Protein AF-A0A966N2D6-F1 (afdb_monomer_lite)

Sequence (126 aa):
MMIFRRRRHELSNTLAQMRDDLNTLRTALQQRDADLQTMKTSLAGVTARLSTFDERLTQMASTLTNQFHELDAEIQKLAATSDAATAERVEQLRTSQTRLASEQARYAIAFRQDLAELAELLRRSR

Secondary structure (DSSP, 8-state):
-HHHHHHHHHHHHHHHHHHHHHHHHHHHHHHHHHHHHHHHHHHHHHHHHHHHHHHHHHHHHHHHHHHHHHHHHHHHHHHHT--HHHHHHHHHHHHHHHHHHHHHHHHHHHHHHHHHHHHHHHHHT-

Radius of gyration: 33.99 Å; chains: 1; bounding box: 66×19×104 Å

Foldseek 3Di:
DVVVVVVVVVVVVVVVVVVVVVVVVVVVVVVVVVVVVVVLVVLVVVLVVLVVVLVVLVVVLVVLVVVLVVVLVVLVVQCVVDDPVSVVVSVVVNVVSVVVNVVSVVVSVVSVVVSVVVSVVSVVVD

pLDDT: mean 87.21, std 7.56, range [58.25, 98.31]

Structure (mmCIF, N/CA/C/O backbone):
data_AF-A0A966N2D6-F1
#
_entry.id   AF-A0A966N2D6-F1
#
loop_
_atom_site.group_PDB
_atom_site.id
_atom_site.type_symbol
_atom_site.label_atom_id
_atom_site.label_alt_id
_atom_site.label_comp_id
_atom_site.label_asym_id
_atom_site.label_entity_id
_atom_site.label_seq_id
_atom_site.pdbx_PDB_ins_code
_atom_site.Cartn_x
_atom_site.Cartn_y
_atom_site.Cartn_z
_atom_site.occupancy
_atom_site.B_iso_or_equiv
_atom_site.auth_seq_id
_atom_site.auth_comp_id
_atom_site.auth_asym_id
_atom_site.auth_atom_id
_atom_site.pdbx_PDB_model_num
ATOM 1 N N . MET A 1 1 ? 38.890 8.209 -62.091 1.00 62.38 1 MET A N 1
ATOM 2 C CA . MET A 1 1 ? 39.653 7.734 -60.905 1.00 62.38 1 MET A CA 1
ATOM 3 C C . MET A 1 1 ? 39.315 8.490 -59.610 1.00 62.38 1 MET A C 1
ATOM 5 O O . MET A 1 1 ? 39.102 7.836 -58.597 1.00 62.38 1 MET A O 1
ATOM 9 N N . MET A 1 2 ? 39.232 9.829 -59.605 1.00 72.44 2 MET A N 1
ATOM 10 C CA . MET A 1 2 ? 39.063 10.628 -58.370 1.00 72.44 2 MET A CA 1
ATOM 11 C C . MET A 1 2 ? 37.670 10.494 -57.704 1.00 72.44 2 MET A C 1
ATOM 13 O O . MET A 1 2 ? 37.583 10.335 -56.489 1.00 72.44 2 MET A O 1
ATOM 17 N N . ILE A 1 3 ? 36.589 10.431 -58.494 1.00 78.88 3 ILE A N 1
ATOM 18 C CA . ILE A 1 3 ? 35.198 10.290 -58.003 1.00 78.88 3 ILE A CA 1
ATOM 19 C C . ILE A 1 3 ? 34.970 8.957 -57.263 1.00 78.88 3 ILE A C 1
ATOM 21 O O . ILE A 1 3 ? 34.370 8.929 -56.193 1.00 78.88 3 ILE A O 1
ATOM 25 N N . PHE A 1 4 ? 35.511 7.849 -57.783 1.00 82.50 4 PHE A N 1
ATOM 26 C CA . PHE A 1 4 ? 35.404 6.531 -57.141 1.00 82.50 4 PHE A CA 1
ATOM 27 C C . PHE A 1 4 ? 36.146 6.457 -55.800 1.00 82.50 4 PHE A C 1
ATOM 29 O O . PHE A 1 4 ? 35.675 5.796 -54.877 1.00 82.50 4 PHE A O 1
ATOM 36 N N . ARG A 1 5 ? 37.291 7.143 -55.666 1.00 84.81 5 ARG A N 1
ATOM 37 C CA . ARG A 1 5 ? 38.018 7.226 -54.388 1.00 84.81 5 ARG A CA 1
ATOM 38 C C . ARG A 1 5 ? 37.237 8.031 -53.350 1.00 84.81 5 ARG A C 1
ATOM 40 O O . ARG A 1 5 ? 37.134 7.585 -52.213 1.00 84.81 5 ARG A O 1
ATOM 47 N N . ARG A 1 6 ? 36.642 9.157 -53.755 1.00 88.75 6 ARG A N 1
ATOM 48 C CA . ARG A 1 6 ? 35.811 9.995 -52.879 1.00 88.75 6 ARG A CA 1
ATOM 49 C C . ARG A 1 6 ? 34.586 9.243 -52.355 1.00 88.75 6 ARG A C 1
ATOM 51 O O . ARG A 1 6 ? 34.394 9.181 -51.149 1.00 88.75 6 ARG A O 1
ATOM 58 N N . ARG A 1 7 ? 33.834 8.577 -53.237 1.00 89.06 7 ARG A N 1
ATOM 59 C CA . ARG A 1 7 ? 32.642 7.800 -52.852 1.00 89.06 7 ARG A CA 1
ATOM 60 C C . ARG A 1 7 ? 32.967 6.638 -51.907 1.00 89.06 7 ARG A C 1
ATOM 62 O O . ARG A 1 7 ? 32.209 6.348 -50.991 1.00 89.06 7 ARG A O 1
ATOM 69 N N . ARG A 1 8 ? 34.116 5.980 -52.110 1.00 91.56 8 ARG A N 1
ATOM 70 C CA . ARG A 1 8 ? 34.614 4.930 -51.207 1.00 91.56 8 ARG A CA 1
ATOM 71 C C . ARG A 1 8 ? 34.964 5.486 -49.826 1.00 91.56 8 ARG A C 1
ATOM 73 O O . ARG A 1 8 ? 34.687 4.833 -48.829 1.00 91.56 8 ARG A O 1
ATOM 80 N N . HIS A 1 9 ? 35.571 6.669 -49.776 1.00 91.81 9 HIS A N 1
ATOM 81 C CA . HIS A 1 9 ? 35.904 7.330 -48.519 1.00 91.81 9 HIS A CA 1
ATOM 82 C C . HIS A 1 9 ? 34.643 7.768 -47.759 1.00 91.81 9 HIS A C 1
ATOM 84 O O . HIS A 1 9 ? 34.530 7.486 -46.573 1.00 91.81 9 HIS A O 1
ATOM 90 N N . GLU A 1 10 ? 33.658 8.347 -48.451 1.00 93.25 10 GLU A N 1
ATOM 91 C CA . GLU A 1 10 ? 32.351 8.690 -47.872 1.00 93.25 10 GLU A CA 1
ATOM 92 C C . GLU A 1 10 ? 31.647 7.450 -47.294 1.00 93.25 10 GLU A C 1
ATOM 94 O O . GLU A 1 10 ? 31.245 7.468 -46.135 1.00 93.25 10 GLU A O 1
ATOM 99 N N . LEU A 1 11 ? 31.597 6.337 -48.040 1.00 94.31 11 LEU A N 1
ATOM 100 C CA . LEU A 1 11 ? 31.025 5.078 -47.548 1.00 94.31 11 LEU A CA 1
ATOM 101 C C . LEU A 1 11 ? 31.775 4.537 -46.318 1.00 94.31 11 LEU A C 1
ATOM 103 O O . LEU A 1 11 ? 31.149 4.078 -45.367 1.00 94.31 11 LEU A O 1
ATOM 107 N N . SER A 1 12 ? 33.110 4.605 -46.320 1.00 95.25 12 SER A N 1
ATOM 108 C CA . SER A 1 12 ? 33.933 4.199 -45.174 1.00 95.25 12 SER A CA 1
ATOM 109 C C . SER A 1 12 ? 33.633 5.040 -43.933 1.00 95.25 12 SER A C 1
ATOM 111 O O . SER A 1 12 ? 33.576 4.494 -42.834 1.00 95.25 12 SER A O 1
ATOM 113 N N . ASN A 1 13 ? 33.421 6.346 -44.104 1.00 96.06 13 ASN A N 1
ATOM 114 C CA . ASN A 1 13 ? 33.091 7.251 -43.007 1.00 96.06 13 ASN A CA 1
ATOM 115 C C . ASN A 1 13 ? 31.681 6.972 -42.469 1.00 96.06 13 ASN A C 1
ATOM 117 O O . ASN A 1 13 ? 31.499 6.911 -41.258 1.00 96.06 13 ASN A O 1
ATOM 121 N N . THR A 1 14 ? 30.699 6.717 -43.340 1.00 96.44 14 THR A N 1
ATOM 122 C CA . THR A 1 14 ? 29.348 6.316 -42.914 1.00 96.44 14 THR A CA 1
ATOM 123 C C . THR A 1 14 ? 29.360 4.988 -42.157 1.00 96.44 14 THR A C 1
ATOM 125 O O . THR A 1 14 ? 28.717 4.881 -41.120 1.00 96.44 14 THR A O 1
ATOM 128 N N . LEU A 1 15 ? 30.114 3.986 -42.621 1.00 96.44 15 LEU A N 1
ATOM 129 C CA . LEU A 1 15 ? 30.237 2.703 -41.919 1.00 96.44 15 LEU A CA 1
ATOM 130 C C . LEU A 1 15 ? 30.924 2.850 -40.556 1.00 96.44 15 LEU A C 1
ATOM 132 O O . LEU A 1 15 ? 30.517 2.193 -39.599 1.00 96.44 15 LEU A O 1
ATOM 136 N N . ALA A 1 16 ? 31.939 3.713 -40.457 1.00 96.31 16 ALA A N 1
ATOM 137 C CA . ALA A 1 16 ? 32.573 4.036 -39.183 1.00 96.31 16 ALA A CA 1
ATOM 138 C C . ALA A 1 16 ? 31.576 4.703 -38.223 1.00 96.31 16 ALA A C 1
ATOM 140 O O . ALA A 1 16 ? 31.435 4.242 -37.094 1.00 96.31 16 ALA A O 1
ATOM 141 N N . GLN A 1 17 ? 30.812 5.690 -38.703 1.00 97.25 17 GLN A N 1
ATOM 142 C CA . GLN A 1 17 ? 29.784 6.359 -37.907 1.00 97.25 17 GLN A CA 1
ATOM 143 C C . GLN A 1 17 ? 28.703 5.382 -37.432 1.00 97.25 17 GLN A C 1
ATOM 145 O O . GLN A 1 17 ? 28.398 5.336 -36.248 1.00 97.25 17 GLN A O 1
ATOM 150 N N . MET A 1 18 ? 28.174 4.535 -38.322 1.00 97.31 18 MET A N 1
ATOM 151 C CA . MET A 1 18 ? 27.172 3.529 -37.949 1.00 97.31 18 MET A CA 1
ATOM 152 C C . MET A 1 18 ? 27.710 2.541 -36.910 1.00 97.31 18 MET A C 1
ATOM 154 O O . MET A 1 18 ? 26.976 2.129 -36.015 1.00 97.31 18 MET A O 1
ATOM 158 N N . ARG A 1 19 ? 28.985 2.147 -37.009 1.00 97.56 19 ARG A N 1
ATOM 159 C CA . ARG A 1 19 ? 29.625 1.288 -36.005 1.00 97.56 19 ARG A CA 1
ATOM 160 C C . ARG A 1 19 ? 29.688 1.982 -34.644 1.00 97.56 19 ARG A C 1
ATOM 162 O O . ARG A 1 19 ? 29.413 1.344 -33.630 1.00 97.56 19 ARG A O 1
ATOM 169 N N . ASP A 1 20 ? 30.035 3.261 -34.622 1.00 98.06 20 ASP A N 1
ATOM 170 C CA . ASP A 1 20 ? 30.142 4.039 -33.388 1.00 98.06 20 ASP A CA 1
ATOM 171 C C . ASP A 1 20 ? 28.757 4.303 -32.765 1.00 98.06 20 ASP A C 1
ATOM 173 O O . ASP A 1 20 ? 28.584 4.148 -31.551 1.00 98.06 20 ASP A O 1
ATOM 177 N N . ASP A 1 21 ? 27.736 4.561 -33.585 1.00 98.00 21 ASP A N 1
ATOM 178 C CA . ASP A 1 21 ? 26.341 4.679 -33.147 1.00 98.00 21 ASP A CA 1
ATOM 179 C C . ASP A 1 21 ? 25.827 3.350 -32.563 1.00 98.00 21 ASP A C 1
ATOM 181 O O . ASP A 1 21 ? 25.214 3.331 -31.494 1.00 98.00 21 ASP A O 1
ATOM 185 N N . LEU A 1 22 ? 26.124 2.212 -33.206 1.00 98.12 22 LEU A N 1
ATOM 186 C CA . LEU A 1 22 ? 25.769 0.882 -32.694 1.00 98.12 22 LEU A CA 1
ATOM 187 C C . LEU A 1 22 ? 26.457 0.571 -31.360 1.00 98.12 22 LEU A C 1
ATOM 189 O O . LEU A 1 22 ? 25.831 -0.004 -30.469 1.00 98.12 22 LEU A O 1
ATOM 193 N N . ASN A 1 23 ? 27.722 0.964 -31.196 1.00 98.00 23 ASN A N 1
ATOM 194 C CA . ASN A 1 23 ? 28.439 0.809 -29.929 1.00 98.00 23 ASN A CA 1
ATOM 195 C C . ASN A 1 23 ? 27.825 1.683 -28.826 1.00 98.00 23 ASN A C 1
ATOM 197 O O . ASN A 1 23 ? 27.655 1.224 -27.692 1.00 98.00 23 ASN A O 1
ATOM 201 N N . THR A 1 24 ? 27.433 2.911 -29.167 1.00 98.31 24 THR A N 1
ATOM 202 C CA . THR A 1 24 ? 26.717 3.818 -28.262 1.00 98.31 2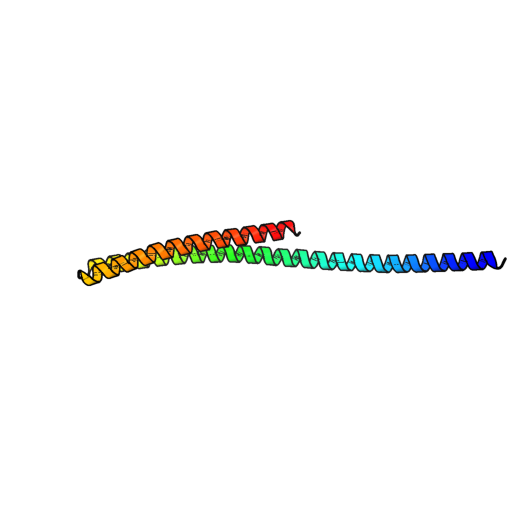4 THR A CA 1
ATOM 203 C C . THR A 1 24 ? 25.382 3.221 -27.823 1.00 98.31 24 THR A C 1
ATOM 205 O O . THR A 1 24 ? 25.115 3.117 -26.626 1.00 98.31 24 THR A O 1
ATOM 208 N N . LEU A 1 25 ? 24.566 2.752 -28.772 1.00 98.06 25 LEU A N 1
ATOM 209 C CA . LEU A 1 25 ? 23.272 2.130 -28.487 1.00 98.06 25 LEU A CA 1
ATOM 210 C C . LEU A 1 25 ? 23.418 0.864 -27.647 1.00 98.06 25 LEU A C 1
ATOM 212 O O . LEU A 1 25 ? 22.670 0.674 -26.691 1.00 98.06 25 LEU A O 1
ATOM 216 N N . ARG A 1 26 ? 24.405 0.018 -27.955 1.00 98.31 26 ARG A N 1
ATOM 217 C CA . ARG A 1 26 ? 24.703 -1.179 -27.162 1.00 98.31 26 ARG A CA 1
ATOM 218 C C . ARG A 1 26 ? 25.022 -0.823 -25.713 1.00 98.31 26 ARG A C 1
ATOM 220 O O . ARG A 1 26 ? 24.505 -1.467 -24.806 1.00 98.31 26 ARG A O 1
ATOM 227 N N . THR A 1 27 ? 25.835 0.207 -25.503 1.00 98.25 27 THR A N 1
ATOM 228 C CA . THR A 1 27 ? 26.209 0.674 -24.161 1.00 98.25 27 THR A CA 1
ATOM 229 C C . THR A 1 27 ? 24.996 1.242 -23.422 1.00 98.25 27 THR A C 1
ATOM 231 O O . THR A 1 27 ? 24.767 0.914 -22.260 1.00 98.25 27 THR A O 1
ATOM 234 N N . ALA A 1 28 ? 24.163 2.031 -24.106 1.00 98.00 28 ALA A N 1
ATOM 235 C CA . ALA A 1 28 ? 22.930 2.568 -23.538 1.00 98.00 28 ALA A CA 1
ATOM 236 C C . ALA A 1 28 ? 21.934 1.462 -23.148 1.00 98.00 28 ALA A C 1
ATOM 238 O O . ALA A 1 28 ? 21.330 1.541 -22.081 1.00 98.00 28 ALA A O 1
ATOM 239 N N . LEU A 1 29 ? 21.785 0.420 -23.973 1.00 97.94 29 LEU A N 1
ATOM 240 C CA . LEU A 1 29 ? 20.942 -0.738 -23.659 1.00 97.94 29 LEU A CA 1
ATOM 241 C C . LEU A 1 29 ? 21.461 -1.498 -22.437 1.00 97.94 29 LEU A C 1
ATOM 243 O O . LEU A 1 29 ? 20.686 -1.769 -21.528 1.00 97.94 29 LEU A O 1
ATOM 247 N N . GLN A 1 30 ? 22.769 -1.753 -22.361 1.00 97.81 30 GLN A N 1
ATOM 248 C CA . GLN A 1 30 ? 23.378 -2.396 -21.191 1.00 97.81 30 GLN A CA 1
ATOM 249 C C . GLN A 1 30 ? 23.151 -1.592 -19.905 1.00 97.81 30 GLN A C 1
ATOM 251 O O . GLN A 1 30 ? 22.851 -2.172 -18.862 1.00 97.81 30 GLN A O 1
ATOM 256 N N . GLN A 1 31 ? 23.244 -0.261 -19.980 1.00 97.69 31 GLN A N 1
ATOM 257 C CA . GLN A 1 31 ? 22.945 0.600 -18.838 1.00 97.69 31 GLN A CA 1
ATOM 258 C C . GLN A 1 31 ? 21.468 0.514 -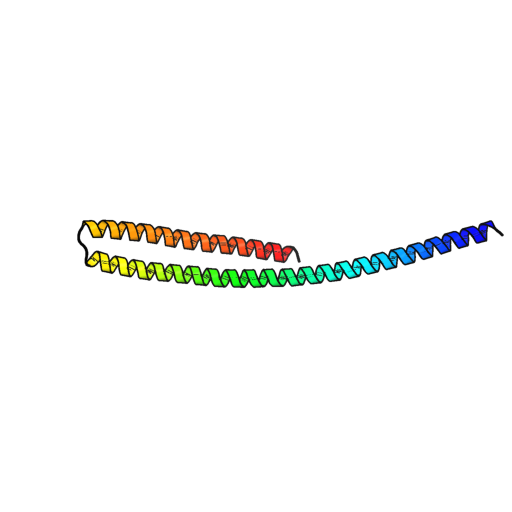18.439 1.00 97.69 31 GLN A C 1
ATOM 260 O O . GLN A 1 31 ? 21.155 0.376 -17.260 1.00 97.69 31 GLN A O 1
ATOM 265 N N . ARG A 1 32 ? 20.550 0.542 -19.412 1.00 97.25 32 ARG A N 1
ATOM 266 C CA . ARG A 1 32 ? 19.110 0.425 -19.142 1.00 97.25 32 ARG A CA 1
ATOM 267 C C . ARG A 1 32 ? 18.736 -0.924 -18.545 1.00 97.25 32 ARG A C 1
ATOM 269 O O . ARG A 1 32 ? 17.904 -0.957 -17.643 1.00 97.25 32 ARG A O 1
ATOM 276 N N . ASP A 1 33 ? 19.371 -2.003 -18.984 1.00 97.25 33 ASP A N 1
ATOM 277 C CA . ASP A 1 33 ? 19.184 -3.323 -18.385 1.00 97.25 33 ASP A CA 1
ATOM 278 C C . ASP A 1 33 ? 19.638 -3.333 -16.919 1.00 97.25 33 ASP A C 1
ATOM 280 O O . ASP A 1 33 ? 18.917 -3.833 -16.054 1.00 97.25 33 ASP A O 1
ATOM 284 N N . ALA A 1 34 ? 20.787 -2.725 -16.607 1.00 96.62 34 ALA A N 1
ATOM 285 C CA . ALA A 1 34 ? 21.270 -2.605 -15.230 1.00 96.62 34 ALA A CA 1
ATOM 286 C C . ALA A 1 34 ? 20.329 -1.761 -14.346 1.00 96.62 34 ALA A C 1
AT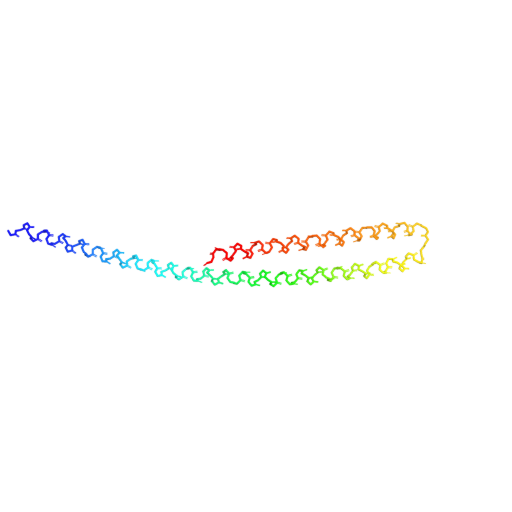OM 288 O O . ALA A 1 34 ? 20.011 -2.151 -13.214 1.00 96.62 34 ALA A O 1
ATOM 289 N N . ASP A 1 35 ? 19.828 -0.642 -14.873 1.00 95.94 35 ASP A N 1
ATOM 290 C CA . ASP A 1 35 ? 18.862 0.216 -14.183 1.00 95.94 35 ASP A CA 1
ATOM 291 C C . ASP A 1 35 ? 17.553 -0.546 -13.907 1.00 95.94 35 ASP A C 1
ATOM 293 O O . ASP A 1 35 ? 17.032 -0.513 -12.787 1.00 95.94 35 ASP A O 1
ATOM 297 N N . LEU A 1 36 ? 17.047 -1.303 -14.891 1.00 95.62 36 LEU A N 1
ATOM 298 C CA . LEU A 1 36 ? 15.849 -2.133 -14.743 1.00 95.62 36 LEU A CA 1
ATOM 299 C C . LEU A 1 36 ? 16.028 -3.216 -13.676 1.00 95.62 36 LEU A C 1
ATOM 301 O O . LEU A 1 36 ? 15.124 -3.426 -12.866 1.00 95.62 36 LEU A O 1
ATOM 305 N N . GLN A 1 37 ? 17.183 -3.883 -13.619 1.00 94.56 37 GLN A N 1
ATOM 306 C CA . GLN A 1 37 ? 17.454 -4.874 -12.569 1.00 94.56 37 GLN A CA 1
ATOM 307 C C . GLN A 1 37 ? 17.505 -4.240 -11.173 1.00 94.56 37 GLN A C 1
ATOM 309 O O . GLN A 1 37 ? 16.968 -4.792 -10.204 1.00 94.56 37 GLN A O 1
ATOM 314 N N . THR A 1 38 ? 18.075 -3.040 -11.071 1.00 95.50 38 THR A N 1
ATOM 315 C CA . THR A 1 38 ? 18.108 -2.269 -9.821 1.00 95.50 38 THR A CA 1
ATOM 316 C C . THR A 1 38 ? 16.697 -1.879 -9.372 1.00 95.50 38 THR A C 1
ATOM 318 O O . THR A 1 38 ? 16.340 -2.058 -8.200 1.00 95.50 38 THR A O 1
ATOM 321 N N . MET A 1 39 ? 15.852 -1.422 -10.302 1.00 91.50 39 MET A N 1
ATOM 322 C CA . MET A 1 39 ? 14.444 -1.122 -10.026 1.00 91.50 39 MET A CA 1
ATOM 323 C C . MET A 1 39 ? 13.671 -2.372 -9.593 1.00 91.50 39 MET A C 1
ATOM 325 O O . MET A 1 39 ? 12.975 -2.332 -8.579 1.00 91.50 39 MET A O 1
ATOM 329 N N . LYS A 1 40 ? 13.841 -3.508 -10.282 1.00 90.50 40 LYS A N 1
ATOM 330 C CA . LYS A 1 40 ? 13.184 -4.783 -9.930 1.00 90.50 40 LYS A CA 1
ATOM 331 C C . LYS A 1 40 ? 13.543 -5.271 -8.529 1.00 90.50 40 LYS A C 1
ATOM 333 O O . LYS A 1 40 ? 12.676 -5.809 -7.828 1.00 90.50 40 LYS A O 1
ATOM 338 N N . THR A 1 41 ? 14.792 -5.071 -8.121 1.00 91.62 41 THR A N 1
ATOM 339 C CA . THR A 1 41 ? 15.281 -5.415 -6.779 1.00 91.62 41 THR A CA 1
ATOM 340 C C . THR A 1 41 ? 14.698 -4.476 -5.726 1.00 91.62 41 THR A C 1
ATOM 342 O O . THR A 1 41 ? 14.161 -4.935 -4.718 1.00 91.62 41 THR A O 1
ATOM 345 N N . SER A 1 42 ? 14.709 -3.168 -5.990 1.00 90.69 42 SER A N 1
ATOM 346 C CA . SER A 1 42 ? 14.122 -2.160 -5.094 1.00 90.69 42 SER A CA 1
ATOM 347 C C . SER A 1 42 ? 12.625 -2.405 -4.874 1.00 90.69 42 SER A C 1
ATOM 349 O O . SER A 1 42 ? 12.143 -2.387 -3.743 1.00 90.69 42 SER A O 1
ATOM 351 N N . LEU A 1 43 ? 11.907 -2.742 -5.946 1.00 89.38 43 LEU A N 1
ATOM 352 C CA . LEU A 1 43 ? 10.491 -3.100 -5.929 1.00 89.38 43 LEU A CA 1
ATOM 353 C C . LEU A 1 43 ? 10.208 -4.363 -5.097 1.00 89.38 43 LEU A C 1
ATOM 355 O O . LEU A 1 43 ? 9.214 -4.422 -4.369 1.00 89.38 43 LEU A O 1
ATOM 359 N N . ALA A 1 44 ? 11.116 -5.348 -5.143 1.00 87.38 44 ALA A N 1
ATOM 360 C CA . ALA A 1 44 ? 11.078 -6.521 -4.261 1.00 87.38 44 ALA A CA 1
ATOM 361 C C . ALA A 1 44 ? 11.125 -6.102 -2.793 1.00 87.38 44 ALA A C 1
ATOM 363 O O . ALA A 1 44 ? 10.315 -6.554 -1.987 1.00 87.38 44 ALA A O 1
ATOM 364 N N . GLY A 1 45 ? 12.077 -5.223 -2.469 1.00 89.44 45 GLY A N 1
ATOM 365 C CA . GLY A 1 45 ? 12.298 -4.738 -1.114 1.00 89.44 45 GLY A CA 1
ATOM 366 C C . GLY A 1 45 ? 11.101 -3.964 -0.569 1.00 89.44 45 GLY A C 1
ATOM 367 O O . GLY A 1 45 ? 10.718 -4.170 0.581 1.00 89.44 45 GLY A O 1
ATOM 368 N N . VAL A 1 46 ? 10.470 -3.118 -1.391 1.00 89.25 46 VAL A N 1
ATOM 369 C CA . VAL A 1 46 ? 9.236 -2.413 -1.008 1.00 89.25 46 VAL A CA 1
ATOM 370 C C . VAL A 1 46 ? 8.108 -3.408 -0.741 1.00 89.25 46 VAL A C 1
ATOM 372 O O . VAL A 1 46 ? 7.486 -3.334 0.314 1.00 89.25 46 VAL A O 1
ATOM 375 N N . THR A 1 47 ? 7.897 -4.378 -1.633 1.00 88.12 47 THR A N 1
ATOM 376 C CA . THR A 1 47 ? 6.850 -5.403 -1.468 1.00 88.12 47 THR A CA 1
ATOM 377 C C . THR A 1 47 ? 7.025 -6.182 -0.159 1.00 88.12 47 THR A C 1
ATOM 379 O O . THR A 1 47 ? 6.072 -6.337 0.601 1.00 88.12 47 THR A O 1
ATOM 382 N N . ALA A 1 48 ? 8.254 -6.605 0.154 1.00 87.81 48 ALA A N 1
ATOM 383 C CA . ALA A 1 48 ? 8.553 -7.303 1.403 1.00 87.81 48 ALA A CA 1
ATOM 384 C C . ALA A 1 48 ? 8.265 -6.431 2.640 1.00 87.81 48 ALA A C 1
ATOM 386 O O . ALA A 1 48 ? 7.647 -6.895 3.595 1.00 87.81 48 ALA A O 1
ATOM 387 N N . ARG A 1 49 ? 8.652 -5.147 2.610 1.00 88.44 49 ARG A N 1
ATOM 388 C CA . ARG A 1 49 ? 8.380 -4.205 3.709 1.00 88.44 49 ARG A CA 1
ATOM 389 C C . ARG A 1 49 ? 6.884 -3.968 3.922 1.00 88.44 49 ARG A C 1
ATOM 391 O O . ARG A 1 49 ? 6.466 -3.876 5.073 1.00 88.44 49 ARG A O 1
ATOM 398 N N . LEU A 1 50 ? 6.090 -3.879 2.852 1.00 88.38 50 LEU A N 1
ATOM 399 C CA . LEU A 1 50 ? 4.632 -3.733 2.955 1.00 88.38 50 LEU A CA 1
ATOM 400 C C . LEU A 1 50 ? 3.993 -4.963 3.614 1.00 88.38 50 LEU A C 1
ATOM 402 O O . LEU A 1 50 ? 3.155 -4.796 4.495 1.00 88.38 50 LEU A O 1
ATOM 406 N N . SER A 1 51 ? 4.451 -6.174 3.280 1.00 84.81 51 SER A N 1
ATOM 407 C CA . SER A 1 51 ? 3.997 -7.407 3.945 1.00 84.81 51 SER A CA 1
ATOM 408 C C . SER A 1 51 ? 4.284 -7.389 5.450 1.00 84.81 51 SER A C 1
ATOM 410 O O . SER A 1 51 ? 3.406 -7.673 6.256 1.00 84.81 51 SER A O 1
ATOM 412 N N . THR A 1 52 ? 5.491 -6.982 5.858 1.00 89.12 52 THR A N 1
ATOM 413 C CA . THR A 1 52 ? 5.828 -6.849 7.286 1.00 89.12 52 THR A CA 1
ATOM 414 C C . THR A 1 52 ? 4.981 -5.781 7.990 1.00 89.12 52 THR A C 1
ATOM 416 O O . THR A 1 52 ? 4.648 -5.925 9.166 1.00 89.12 52 THR A O 1
ATOM 419 N N . PHE A 1 53 ? 4.628 -4.687 7.305 1.00 86.75 53 PHE A N 1
ATOM 420 C CA . PHE A 1 53 ? 3.718 -3.684 7.866 1.00 86.75 53 PHE A CA 1
ATOM 421 C C . PHE A 1 53 ? 2.303 -4.232 8.069 1.00 86.75 53 PHE A C 1
ATOM 423 O O . PHE A 1 53 ? 1.711 -3.954 9.112 1.00 86.75 53 PHE A O 1
ATOM 430 N N . ASP A 1 54 ? 1.793 -5.031 7.132 1.00 86.75 54 ASP A N 1
ATOM 431 C CA . ASP A 1 54 ? 0.485 -5.683 7.252 1.00 86.75 54 ASP A CA 1
ATOM 432 C C . ASP A 1 54 ? 0.408 -6.608 8.479 1.00 86.75 54 ASP A C 1
ATOM 434 O O . ASP A 1 54 ? -0.524 -6.530 9.286 1.00 86.75 54 ASP A O 1
ATOM 438 N N . GLU A 1 55 ? 1.441 -7.428 8.687 1.00 86.62 55 GLU A N 1
ATOM 439 C CA . GLU A 1 55 ? 1.554 -8.308 9.856 1.00 86.62 55 GLU A CA 1
ATOM 440 C C . GLU A 1 55 ? 1.548 -7.510 11.167 1.00 86.62 55 GLU A C 1
ATOM 442 O O . GLU A 1 55 ? 0.788 -7.811 12.093 1.00 86.62 55 GLU A O 1
ATOM 447 N N . ARG A 1 56 ? 2.350 -6.441 11.240 1.00 88.50 56 ARG A N 1
ATOM 448 C CA . ARG A 1 56 ? 2.432 -5.58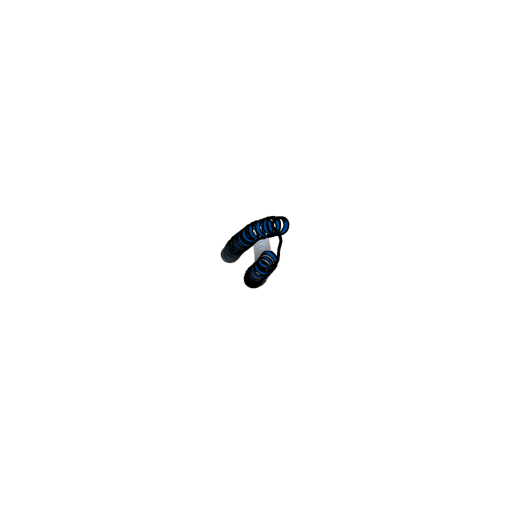7 12.434 1.00 88.50 56 ARG A CA 1
ATOM 449 C C . ARG A 1 56 ? 1.116 -4.879 12.728 1.00 88.50 56 ARG A C 1
ATOM 451 O O . ARG A 1 56 ? 0.722 -4.802 13.888 1.00 88.50 56 ARG A O 1
ATOM 458 N N . LEU A 1 57 ? 0.422 -4.379 11.710 1.00 87.12 57 LEU A N 1
ATOM 459 C CA . LEU A 1 57 ? -0.876 -3.730 11.897 1.00 87.12 57 LEU A CA 1
ATOM 460 C C . LEU A 1 57 ? -1.952 -4.712 12.328 1.00 87.12 57 LEU A C 1
ATOM 462 O O . LEU A 1 57 ? -2.766 -4.390 13.188 1.00 87.12 57 LEU A O 1
ATOM 466 N N . THR A 1 58 ? -1.916 -5.928 11.793 1.00 84.75 58 THR A N 1
ATOM 467 C CA . THR A 1 58 ? -2.771 -7.024 12.247 1.00 84.75 58 THR A CA 1
ATOM 468 C C . THR A 1 58 ? -2.565 -7.315 13.725 1.00 84.75 58 THR A C 1
ATOM 470 O O . THR A 1 58 ? -3.536 -7.398 14.480 1.00 84.75 58 THR A O 1
ATOM 473 N N . GLN A 1 59 ? -1.306 -7.412 14.150 1.00 86.75 59 GLN A N 1
ATOM 474 C CA . GLN A 1 59 ? -0.958 -7.620 15.547 1.00 86.75 59 GLN A CA 1
ATOM 475 C C . GLN A 1 59 ? -1.429 -6.452 16.423 1.00 86.75 59 GLN A C 1
ATOM 477 O O . GLN A 1 59 ? -2.085 -6.683 17.434 1.00 86.75 59 GLN A O 1
ATOM 482 N N . MET A 1 60 ? -1.176 -5.205 16.011 1.00 86.25 60 MET A N 1
ATOM 483 C CA . MET A 1 60 ? -1.627 -4.011 16.735 1.00 86.25 60 MET A CA 1
ATOM 484 C C . MET A 1 60 ? -3.153 -3.951 16.863 1.00 86.25 60 MET A C 1
ATOM 486 O O . MET A 1 60 ? -3.655 -3.681 17.950 1.00 86.25 60 MET A O 1
ATOM 490 N N . ALA A 1 61 ? -3.898 -4.250 15.796 1.00 84.81 61 ALA A N 1
ATOM 491 C CA . ALA A 1 61 ? -5.359 -4.291 15.828 1.00 84.81 61 ALA A CA 1
ATOM 492 C C . ALA A 1 61 ? -5.879 -5.360 16.805 1.00 84.81 61 ALA A C 1
ATOM 494 O O . ALA A 1 61 ? -6.822 -5.110 17.560 1.00 84.81 61 ALA A O 1
ATOM 495 N N . SER A 1 62 ? -5.232 -6.530 16.846 1.00 85.94 62 SER A N 1
ATOM 496 C CA . SER A 1 62 ? -5.556 -7.576 17.821 1.00 85.94 62 SER A CA 1
ATOM 497 C C . SER A 1 62 ? -5.246 -7.136 19.252 1.00 85.94 62 SER A C 1
ATOM 499 O O . SER A 1 62 ? -6.070 -7.343 20.138 1.00 85.94 62 SER A O 1
ATOM 501 N N . THR A 1 63 ? -4.090 -6.510 19.490 1.00 88.81 63 THR A N 1
ATOM 502 C CA . THR A 1 63 ? -3.721 -5.991 20.813 1.00 88.81 63 THR A CA 1
ATOM 503 C C . THR A 1 63 ? -4.706 -4.926 21.287 1.00 88.81 63 THR A C 1
ATOM 505 O O . THR A 1 63 ? -5.174 -5.013 22.416 1.00 88.81 63 THR A O 1
ATOM 508 N N . LEU A 1 64 ? -5.081 -3.975 20.426 1.00 87.94 64 LEU A N 1
ATOM 509 C CA . LEU A 1 64 ? -6.081 -2.954 20.753 1.00 87.94 64 LEU A CA 1
ATOM 510 C C . LEU A 1 64 ? -7.441 -3.579 21.076 1.00 87.94 64 LEU A C 1
ATOM 512 O O . LEU A 1 64 ? -8.087 -3.173 22.034 1.00 87.94 64 LEU A O 1
ATOM 516 N N . THR A 1 65 ? -7.859 -4.600 20.324 1.00 85.62 65 THR A N 1
ATOM 517 C CA . THR A 1 65 ? -9.107 -5.331 20.598 1.00 85.62 65 THR A CA 1
ATOM 518 C C . THR A 1 65 ? -9.077 -5.996 21.976 1.00 85.62 65 THR A C 1
ATOM 520 O O . THR A 1 65 ? -10.042 -5.880 22.728 1.00 85.62 65 THR A O 1
ATOM 523 N N . ASN A 1 66 ? -7.960 -6.631 22.341 1.00 86.19 66 ASN A N 1
ATOM 524 C CA . ASN A 1 66 ? -7.791 -7.236 23.665 1.00 86.19 66 ASN A CA 1
ATOM 525 C C . ASN A 1 66 ? -7.802 -6.178 24.776 1.00 86.19 66 ASN A C 1
ATOM 527 O O . ASN A 1 66 ? -8.510 -6.350 25.762 1.00 86.19 66 ASN A O 1
ATOM 531 N N . GLN A 1 67 ? -7.098 -5.057 24.587 1.00 88.94 67 GLN A N 1
ATOM 532 C CA . GLN A 1 67 ? -7.101 -3.936 25.535 1.00 88.94 67 GLN A CA 1
ATOM 533 C C . GLN A 1 67 ? -8.499 -3.333 25.711 1.00 88.94 67 GLN A C 1
ATOM 535 O O . GLN A 1 67 ? -8.880 -2.974 26.821 1.00 88.94 67 GLN A O 1
ATOM 540 N N . PHE A 1 68 ? -9.301 -3.257 24.643 1.00 89.31 68 PHE A N 1
ATOM 541 C CA . PHE A 1 68 ? -10.707 -2.891 24.780 1.00 89.31 68 PHE A CA 1
ATOM 542 C C . PHE A 1 68 ? -11.480 -3.943 25.576 1.00 89.31 68 PHE A C 1
ATOM 544 O O . PHE A 1 68 ? -12.274 -3.582 26.429 1.00 89.31 68 PHE A O 1
ATOM 551 N N . HIS A 1 69 ? -11.252 -5.234 25.374 1.00 85.56 69 HIS A N 1
ATOM 552 C CA . HIS A 1 69 ? -11.953 -6.237 26.174 1.00 85.56 69 HIS A CA 1
ATOM 553 C C . HIS A 1 69 ? -11.613 -6.137 27.673 1.00 85.56 69 HIS A C 1
ATOM 555 O O . HIS A 1 69 ? -12.506 -6.184 28.518 1.00 85.56 69 HIS A O 1
ATOM 561 N N . GLU A 1 70 ? -10.338 -5.916 28.002 1.00 88.12 70 GLU A N 1
ATOM 562 C CA . GLU A 1 70 ? -9.875 -5.681 29.375 1.00 88.12 70 GLU A CA 1
ATOM 563 C C . GLU A 1 70 ? -10.516 -4.428 29.985 1.00 88.12 70 GLU A C 1
ATOM 565 O O . GLU A 1 70 ? -11.051 -4.482 31.092 1.00 88.12 70 GLU A O 1
ATOM 570 N N . LEU A 1 71 ? -10.550 -3.321 29.240 1.00 89.38 71 LEU A N 1
ATOM 571 C CA . LEU A 1 71 ? -11.146 -2.074 29.714 1.00 89.38 71 LEU A CA 1
ATOM 572 C C . LEU A 1 71 ? -12.669 -2.189 29.898 1.00 89.38 71 LEU A C 1
ATOM 574 O O . LEU A 1 71 ? -13.210 -1.599 30.829 1.00 89.38 71 LEU A O 1
ATOM 578 N N . ASP A 1 72 ? -13.373 -2.985 29.083 1.00 87.25 72 ASP A N 1
ATOM 579 C CA . ASP A 1 72 ? -14.805 -3.247 29.313 1.00 87.25 72 ASP A CA 1
ATOM 580 C C . ASP A 1 72 ? -15.029 -4.057 30.602 1.00 87.25 72 ASP A C 1
ATOM 582 O O . ASP A 1 72 ? -15.927 -3.746 31.389 1.00 87.25 72 ASP A O 1
ATOM 586 N N . ALA A 1 73 ? -14.174 -5.048 30.878 1.00 83.12 73 ALA A N 1
ATOM 587 C CA . ALA A 1 73 ? -14.224 -5.808 32.125 1.00 83.12 73 ALA A CA 1
ATOM 588 C C . ALA A 1 73 ? -13.952 -4.918 33.356 1.00 83.12 73 ALA A C 1
ATOM 590 O O . ALA A 1 73 ? -14.629 -5.043 34.382 1.00 83.12 73 ALA A O 1
ATOM 591 N N . GLU A 1 74 ? -13.010 -3.976 33.257 1.00 85.25 74 GLU A N 1
ATOM 592 C CA . GLU A 1 74 ? -12.761 -2.981 34.305 1.00 85.25 74 GLU A CA 1
ATOM 593 C C . GLU A 1 74 ? -13.962 -2.050 34.511 1.00 85.25 74 GLU A C 1
ATOM 595 O O . GLU A 1 74 ? -14.378 -1.826 35.651 1.00 85.25 74 GLU A O 1
ATOM 600 N N . ILE A 1 75 ? -14.579 -1.569 33.425 1.00 85.38 75 ILE A N 1
ATOM 601 C CA . ILE A 1 75 ? -15.799 -0.753 33.472 1.00 85.38 75 ILE A CA 1
ATOM 602 C C . ILE A 1 75 ? -16.951 -1.528 34.129 1.00 85.38 75 ILE A C 1
ATOM 604 O O . ILE A 1 75 ? -17.645 -0.979 34.984 1.00 85.38 75 ILE A O 1
ATOM 608 N N . GLN A 1 76 ? -17.147 -2.807 33.788 1.00 81.69 76 GLN A N 1
ATOM 609 C CA . GLN A 1 76 ? -18.131 -3.683 34.440 1.00 81.69 76 GLN A CA 1
ATOM 610 C C . GLN A 1 76 ? -17.902 -3.783 35.951 1.00 81.69 76 GLN A C 1
ATOM 612 O O . GLN A 1 76 ? -18.851 -3.653 36.729 1.00 81.69 76 GLN A O 1
ATOM 617 N N . LYS A 1 77 ? -16.647 -3.958 36.370 1.00 81.50 77 LYS A N 1
ATOM 618 C CA . LYS A 1 77 ? -16.279 -4.032 37.785 1.00 81.50 77 LYS A CA 1
ATOM 619 C C . LYS A 1 77 ? -16.557 -2.718 38.520 1.00 81.50 77 LYS A C 1
ATOM 621 O O . LYS A 1 77 ? -17.098 -2.751 39.621 1.00 81.50 77 LYS A O 1
ATOM 626 N N . LEU A 1 78 ? -16.239 -1.580 37.901 1.00 81.06 78 LEU A N 1
ATOM 627 C CA . LEU A 1 78 ? -16.547 -0.246 38.426 1.00 81.06 78 LEU A CA 1
ATOM 628 C C . LEU A 1 78 ? -18.056 -0.027 38.565 1.00 81.06 78 LEU A C 1
ATOM 630 O O . LEU A 1 78 ? -18.505 0.381 39.635 1.00 81.06 78 LEU A O 1
ATOM 634 N N . ALA A 1 79 ? -18.837 -0.362 37.533 1.00 78.56 79 ALA A N 1
ATOM 635 C CA . ALA A 1 79 ? -20.296 -0.234 37.532 1.00 78.56 79 ALA A CA 1
ATOM 636 C C . ALA A 1 79 ? -20.941 -0.963 38.716 1.00 78.56 79 ALA A C 1
ATOM 638 O O . ALA A 1 79 ? -21.804 -0.406 39.393 1.00 78.56 79 ALA A O 1
ATOM 639 N N . ALA A 1 80 ? -20.479 -2.190 38.988 1.00 77.44 80 ALA A N 1
ATOM 640 C CA . ALA A 1 80 ? -20.978 -3.035 40.070 1.00 77.44 80 ALA A CA 1
ATOM 641 C C . ALA A 1 80 ? -20.742 -2.440 41.470 1.00 77.44 80 ALA A C 1
ATOM 643 O O . ALA A 1 80 ? -21.410 -2.829 42.424 1.00 77.44 80 ALA A O 1
ATOM 644 N N . THR A 1 81 ? -19.806 -1.498 41.594 1.00 76.38 81 THR A N 1
ATOM 645 C CA . THR A 1 81 ? -19.461 -0.823 42.853 1.00 76.38 81 THR A CA 1
ATOM 646 C C . THR A 1 81 ? -20.000 0.605 42.957 1.00 76.38 81 THR A C 1
ATOM 648 O O . THR A 1 81 ? -19.635 1.307 43.895 1.00 76.38 81 THR A O 1
ATOM 651 N N . SER A 1 82 ? -20.829 1.061 42.007 1.00 68.75 82 SER A N 1
ATOM 652 C CA . SER A 1 82 ? -21.081 2.492 41.809 1.00 68.75 82 SER A CA 1
ATOM 653 C C . SER A 1 82 ? -22.543 2.946 41.914 1.00 68.75 82 SER A C 1
ATOM 655 O O . SER A 1 82 ? -23.464 2.243 41.506 1.00 68.75 82 SER A O 1
ATOM 657 N N . ASP A 1 83 ? -22.733 4.162 42.426 1.00 75.19 83 ASP A N 1
ATOM 658 C CA . ASP A 1 83 ? -24.002 4.876 42.588 1.00 75.19 83 ASP A CA 1
ATOM 659 C C . ASP A 1 83 ? -24.598 5.308 41.226 1.00 75.19 83 ASP A C 1
ATOM 661 O O . ASP A 1 83 ? -23.897 5.375 40.215 1.00 75.19 83 ASP A O 1
ATOM 665 N N . ALA A 1 84 ? -25.885 5.681 41.179 1.00 68.25 84 ALA A N 1
ATOM 666 C CA . ALA A 1 84 ? -26.628 5.939 39.931 1.00 68.25 84 ALA A CA 1
ATOM 667 C C . ALA A 1 84 ? -25.960 6.941 38.954 1.00 68.25 84 ALA A C 1
ATOM 669 O O . ALA A 1 84 ? -25.985 6.727 37.744 1.00 68.25 84 ALA A O 1
ATOM 670 N N . ALA A 1 85 ? -25.316 8.001 39.459 1.00 67.62 85 ALA A N 1
ATOM 671 C CA . ALA A 1 85 ? -24.602 8.986 38.631 1.00 67.62 85 ALA A CA 1
ATOM 672 C C . ALA A 1 85 ? -23.305 8.434 38.002 1.00 67.62 85 ALA A C 1
ATOM 674 O O . ALA A 1 85 ? -22.836 8.923 36.972 1.00 67.62 85 ALA A O 1
ATOM 675 N N . THR A 1 86 ? -22.712 7.414 38.618 1.00 76.62 86 THR A N 1
ATOM 676 C CA . THR A 1 86 ? -21.517 6.731 38.118 1.00 76.62 86 THR A CA 1
ATOM 677 C C . THR A 1 86 ? -21.899 5.645 37.110 1.00 76.62 86 THR A C 1
ATOM 679 O O . THR A 1 86 ? -21.198 5.477 36.113 1.00 76.62 86 THR A O 1
ATOM 682 N N . ALA A 1 87 ? -23.057 4.998 37.287 1.00 78.19 87 ALA A N 1
ATOM 683 C CA . ALA A 1 87 ? -23.601 4.027 36.337 1.00 78.19 87 ALA A CA 1
ATOM 684 C C . ALA A 1 87 ? -23.862 4.632 34.941 1.00 78.19 87 ALA A C 1
ATOM 686 O O . ALA A 1 87 ? -23.521 4.016 33.932 1.00 78.19 87 ALA A O 1
ATOM 687 N N . GLU A 1 88 ? -24.387 5.861 34.861 1.00 78.81 88 GLU A N 1
ATOM 688 C CA . GLU A 1 88 ? -24.611 6.544 33.574 1.00 78.81 88 GLU A CA 1
ATOM 689 C C . GLU A 1 88 ? -23.293 6.850 32.837 1.00 78.81 88 GLU A C 1
ATOM 691 O O . GLU A 1 88 ? -23.174 6.628 31.632 1.00 78.81 88 GLU A O 1
ATOM 696 N N . ARG A 1 89 ? -22.260 7.302 33.562 1.00 79.94 89 ARG A N 1
ATOM 697 C CA . ARG A 1 89 ? -20.932 7.584 32.982 1.00 79.94 89 ARG A CA 1
ATOM 698 C C . ARG A 1 89 ? -20.227 6.317 32.502 1.00 79.94 89 ARG A C 1
ATOM 700 O O . ARG A 1 89 ? -19.574 6.337 31.462 1.00 79.94 89 ARG A O 1
ATOM 707 N N . VAL A 1 90 ? -20.375 5.218 33.237 1.00 84.69 90 VAL A N 1
ATOM 708 C CA . VAL A 1 90 ? -19.887 3.890 32.837 1.00 84.69 90 VAL A CA 1
ATOM 709 C C . VAL A 1 90 ? -20.527 3.462 31.514 1.00 84.69 90 VAL A C 1
ATOM 711 O O . VAL A 1 90 ? -19.822 3.012 30.611 1.00 84.69 90 VAL A O 1
ATOM 714 N N . GLU A 1 91 ? -21.835 3.652 31.354 1.00 85.00 91 GLU A N 1
ATOM 715 C CA . GLU A 1 91 ? -22.531 3.266 30.124 1.00 85.00 91 GLU A CA 1
ATOM 716 C C . GLU A 1 91 ? -22.112 4.124 28.913 1.00 85.00 91 GLU A C 1
ATOM 718 O O . GLU A 1 91 ? -21.921 3.619 27.800 1.00 85.00 91 GLU A O 1
ATOM 723 N N . GLN A 1 92 ? -21.853 5.418 29.133 1.00 83.75 92 GLN A N 1
ATOM 724 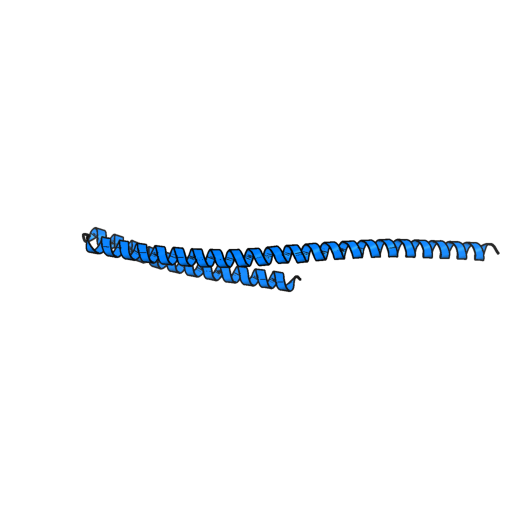C CA . GLN A 1 92 ? -21.277 6.303 28.112 1.00 83.75 92 GLN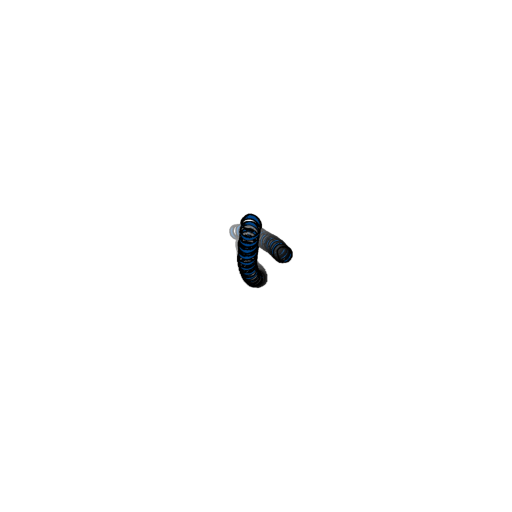 A CA 1
ATOM 725 C C . GLN A 1 92 ? -19.866 5.861 27.681 1.00 83.75 92 GLN A C 1
ATOM 727 O O . GLN A 1 92 ? -19.532 5.923 26.489 1.00 83.75 92 GLN A O 1
ATOM 732 N N . LEU A 1 93 ? -19.043 5.378 28.620 1.00 87.12 93 LEU A N 1
ATOM 733 C CA . LEU A 1 93 ? -17.716 4.834 28.320 1.00 87.12 93 LEU A CA 1
ATOM 734 C C . LEU A 1 93 ? -17.807 3.547 27.491 1.00 87.12 93 LEU A C 1
ATOM 736 O O . LEU A 1 93 ? -17.127 3.459 26.467 1.00 87.12 93 LEU A O 1
ATOM 740 N N . ARG A 1 94 ? -18.700 2.608 27.839 1.00 85.75 94 ARG A N 1
ATOM 741 C CA . ARG A 1 94 ? -18.928 1.384 27.040 1.00 85.75 94 ARG A CA 1
ATOM 742 C C . ARG A 1 94 ? -19.353 1.676 25.610 1.00 85.75 94 ARG A C 1
ATOM 744 O O . ARG A 1 94 ? -18.846 1.077 24.658 1.00 85.75 94 ARG A O 1
ATOM 751 N N . THR A 1 95 ? -20.277 2.619 25.449 1.00 86.06 95 THR A N 1
ATOM 752 C CA . THR A 1 95 ? -20.758 3.024 24.124 1.00 86.06 95 THR A CA 1
ATOM 753 C C . THR A 1 95 ? -19.612 3.607 23.294 1.00 86.06 95 THR A C 1
ATOM 755 O O . THR A 1 95 ? -19.414 3.235 22.134 1.00 86.06 95 THR A O 1
ATOM 758 N N . SER A 1 96 ? -18.804 4.479 23.904 1.00 86.75 96 SER A N 1
ATOM 759 C CA . SER A 1 96 ? -17.639 5.090 23.254 1.00 86.75 96 SER A CA 1
ATOM 760 C C . SER A 1 96 ? -16.586 4.053 22.862 1.00 86.75 96 SER A C 1
ATOM 762 O O . SER A 1 96 ? -16.027 4.120 21.768 1.00 86.75 96 SER A O 1
ATOM 764 N N . GLN A 1 97 ? -16.354 3.068 23.723 1.00 87.62 97 GLN A N 1
ATOM 765 C CA . GLN A 1 97 ? -15.414 1.977 23.511 1.00 87.62 97 GLN A CA 1
ATOM 766 C C . GLN A 1 97 ? -15.844 1.039 22.382 1.00 87.62 97 GLN A C 1
ATOM 768 O O . GLN A 1 97 ? -15.045 0.732 21.501 1.00 87.62 97 GLN A O 1
ATOM 773 N N . THR A 1 98 ? -17.113 0.631 22.365 1.00 86.56 98 THR A N 1
ATOM 774 C CA . THR A 1 98 ? -17.669 -0.225 21.305 1.00 86.56 98 THR A CA 1
ATOM 775 C C . THR A 1 98 ? -17.564 0.460 19.943 1.00 86.56 98 THR A C 1
ATOM 777 O O . THR A 1 98 ? -17.172 -0.160 18.946 1.00 86.56 98 THR A O 1
ATOM 780 N N . ARG A 1 99 ? -17.853 1.768 19.901 1.00 86.88 99 ARG A N 1
ATOM 781 C CA . ARG A 1 99 ? -17.669 2.588 18.700 1.00 86.88 99 ARG A CA 1
ATOM 782 C C . ARG A 1 99 ? -16.201 2.625 18.274 1.00 86.88 99 ARG A C 1
ATOM 784 O O . ARG A 1 99 ? -15.914 2.376 17.107 1.00 86.88 99 ARG A O 1
ATOM 791 N N . LEU A 1 100 ? -15.282 2.882 19.204 1.00 87.19 100 LEU A N 1
ATOM 792 C CA . LEU A 1 100 ? -13.854 2.975 18.904 1.00 87.19 100 LEU A CA 1
ATOM 793 C C . LEU A 1 100 ? -13.280 1.641 18.407 1.00 87.19 100 LEU A C 1
ATOM 795 O O . LEU A 1 100 ? -12.567 1.627 17.409 1.00 87.19 100 LEU A O 1
ATOM 799 N N . ALA A 1 101 ? -13.637 0.517 19.028 1.00 83.88 101 ALA A N 1
ATOM 800 C CA . ALA A 1 101 ? -13.233 -0.811 18.568 1.00 83.88 101 ALA A CA 1
ATOM 801 C C . ALA A 1 101 ? -13.731 -1.094 17.139 1.00 83.88 101 ALA A C 1
ATOM 803 O O . ALA A 1 101 ? -12.976 -1.574 16.291 1.00 83.88 101 ALA A O 1
ATOM 804 N N . SER A 1 102 ? -14.980 -0.722 16.843 1.00 81.75 102 SER A N 1
ATOM 805 C CA . SER A 1 102 ? -15.562 -0.859 15.503 1.00 81.75 102 SER A CA 1
ATOM 806 C C . SER A 1 102 ? -14.850 0.017 14.466 1.00 81.75 102 SER A C 1
ATOM 808 O O . SER A 1 102 ? -14.613 -0.422 13.340 1.00 81.75 102 SER A O 1
ATOM 810 N N . GLU A 1 103 ? -14.483 1.248 14.831 1.00 88.94 103 GLU A N 1
ATOM 811 C CA . GLU A 1 103 ? -13.705 2.151 13.976 1.00 88.94 103 GLU A CA 1
ATOM 812 C C . GLU A 1 103 ? -12.298 1.603 13.713 1.00 88.94 103 GLU A C 1
ATOM 814 O O . GLU A 1 103 ? -11.869 1.566 12.561 1.00 88.94 103 GLU A O 1
ATOM 819 N N . GLN A 1 104 ? -11.606 1.105 14.740 1.00 85.69 104 GLN A N 1
ATOM 820 C CA . GLN A 1 104 ? -10.276 0.506 14.591 1.00 85.69 104 GLN A CA 1
ATOM 821 C C . GLN A 1 104 ? -10.299 -0.722 13.674 1.00 85.69 104 GLN A C 1
ATOM 823 O O . GLN A 1 104 ? -9.460 -0.837 12.780 1.00 85.69 104 GLN A O 1
ATOM 828 N N . ALA A 1 105 ? -11.291 -1.605 13.826 1.00 83.31 105 ALA A N 1
ATOM 829 C CA . ALA A 1 105 ? -11.459 -2.756 12.942 1.00 83.31 105 ALA A CA 1
ATOM 830 C C . ALA A 1 105 ? -11.675 -2.329 11.480 1.00 83.31 105 ALA A C 1
ATOM 832 O O . ALA A 1 105 ? -11.072 -2.900 10.570 1.00 83.31 105 ALA A O 1
ATOM 833 N N . ARG A 1 106 ? -12.489 -1.289 11.245 1.00 85.75 106 ARG A N 1
ATOM 834 C CA . ARG A 1 106 ? -12.714 -0.737 9.900 1.00 85.75 106 ARG A CA 1
ATOM 835 C C . ARG A 1 106 ? -11.444 -0.142 9.295 1.00 85.75 106 ARG A C 1
ATOM 837 O O . ARG A 1 106 ? -11.141 -0.453 8.146 1.00 85.75 106 ARG A O 1
ATOM 844 N N . TYR A 1 107 ? -10.692 0.665 10.046 1.00 87.75 107 TYR A N 1
ATOM 845 C CA . TYR A 1 107 ? -9.438 1.250 9.557 1.00 87.75 107 TYR A CA 1
ATOM 846 C C . TYR A 1 107 ? -8.380 0.193 9.258 1.00 87.75 107 TYR A C 1
ATOM 848 O O . TYR A 1 107 ? -7.710 0.287 8.233 1.00 87.75 107 TYR A O 1
ATOM 856 N N . ALA A 1 108 ? -8.264 -0.835 10.103 1.00 85.94 108 ALA A N 1
ATOM 857 C CA . ALA A 1 108 ? -7.359 -1.945 9.843 1.00 85.94 108 ALA A CA 1
ATOM 858 C C . ALA A 1 108 ? -7.700 -2.627 8.509 1.00 85.94 108 ALA A C 1
ATOM 860 O O . ALA A 1 108 ? -6.813 -2.807 7.682 1.00 85.94 108 ALA A O 1
ATOM 861 N N . ILE A 1 109 ? -8.977 -2.943 8.261 1.00 84.12 109 ILE A N 1
ATOM 862 C CA . ILE A 1 109 ? -9.420 -3.570 7.004 1.00 84.12 109 ILE A CA 1
ATOM 863 C C . ILE A 1 109 ? -9.122 -2.680 5.793 1.00 84.12 109 ILE A C 1
ATOM 865 O O . ILE A 1 109 ? -8.559 -3.177 4.819 1.00 84.12 109 ILE A O 1
ATOM 869 N N . ALA A 1 110 ? -9.471 -1.392 5.855 1.00 86.19 110 ALA A N 1
ATOM 870 C CA . ALA A 1 110 ? -9.216 -0.451 4.764 1.00 86.19 110 ALA A CA 1
ATOM 871 C C . ALA A 1 110 ? -7.716 -0.366 4.443 1.00 86.19 110 ALA A C 1
ATOM 873 O O . ALA A 1 110 ? -7.316 -0.520 3.296 1.00 86.19 110 ALA A O 1
ATOM 874 N N . PHE A 1 111 ? -6.871 -0.261 5.470 1.00 84.06 111 PHE A N 1
ATOM 875 C CA . PHE A 1 111 ? -5.427 -0.217 5.271 1.00 84.06 111 PHE A CA 1
ATOM 876 C C . PHE A 1 111 ? -4.874 -1.508 4.647 1.00 84.06 111 PHE A C 1
ATOM 878 O O . PHE A 1 111 ? -4.002 -1.449 3.783 1.00 84.06 111 PHE A O 1
ATOM 885 N N . ARG A 1 112 ? -5.392 -2.687 5.030 1.00 88.25 112 ARG A N 1
ATOM 886 C CA . ARG A 1 112 ? -5.003 -3.952 4.376 1.00 88.25 112 ARG A CA 1
ATOM 887 C C . ARG A 1 112 ? -5.394 -3.981 2.900 1.00 88.25 112 ARG A C 1
ATOM 889 O O . ARG A 1 112 ? -4.645 -4.516 2.087 1.00 88.25 112 ARG A O 1
ATOM 896 N N . GLN A 1 113 ? -6.555 -3.428 2.554 1.00 88.06 113 GLN A N 1
ATOM 897 C CA . GLN A 1 113 ? -6.993 -3.312 1.162 1.00 88.06 113 GLN A CA 1
ATOM 898 C C . GLN A 1 113 ? -6.059 -2.389 0.376 1.00 88.06 113 GLN A C 1
ATOM 900 O O . GLN A 1 113 ? -5.563 -2.802 -0.669 1.00 88.06 113 GLN A O 1
ATOM 905 N N . ASP A 1 114 ? -5.720 -1.221 0.926 1.00 88.56 114 ASP A N 1
ATOM 906 C CA . ASP A 1 114 ? -4.771 -0.287 0.309 1.00 88.56 114 ASP A CA 1
ATOM 907 C C . ASP A 1 114 ? -3.398 -0.944 0.086 1.00 88.56 114 ASP A C 1
ATOM 909 O O . ASP A 1 114 ? -2.796 -0.823 -0.984 1.00 88.56 114 ASP A O 1
ATOM 913 N N . LEU A 1 115 ? -2.904 -1.701 1.073 1.00 87.69 115 LEU A N 1
ATOM 914 C CA . LEU A 1 115 ? -1.659 -2.460 0.940 1.00 87.69 115 LEU A CA 1
ATOM 915 C C . LEU A 1 115 ? -1.737 -3.538 -0.144 1.00 87.69 115 LEU A C 1
ATOM 917 O O . LEU A 1 115 ? -0.768 -3.724 -0.882 1.00 87.69 115 LEU A O 1
ATOM 921 N N . ALA A 1 116 ? -2.863 -4.244 -0.252 1.00 86.38 116 ALA A N 1
ATOM 922 C CA . ALA A 1 116 ? -3.068 -5.263 -1.275 1.00 86.38 116 ALA A CA 1
ATOM 923 C C . ALA A 1 116 ? -3.130 -4.649 -2.683 1.00 86.38 116 ALA A C 1
ATOM 925 O O . ALA A 1 116 ? -2.513 -5.173 -3.613 1.00 86.38 116 ALA A O 1
ATOM 926 N N . GLU A 1 117 ? -3.812 -3.513 -2.840 1.00 88.44 117 GLU A N 1
ATOM 927 C CA . GLU A 1 117 ? -3.845 -2.765 -4.098 1.00 88.44 117 GLU A CA 1
ATOM 928 C C . GLU A 1 117 ? -2.451 -2.275 -4.496 1.00 88.44 117 GLU A C 1
ATOM 930 O O . GLU A 1 117 ? -2.037 -2.455 -5.647 1.00 88.44 117 GLU A O 1
ATOM 935 N N . LEU A 1 118 ? -1.693 -1.727 -3.540 1.00 85.94 118 LEU A N 1
ATOM 936 C CA . LEU A 1 118 ? -0.301 -1.339 -3.752 1.00 85.94 118 LEU A CA 1
ATOM 937 C C . LEU A 1 118 ? 0.545 -2.544 -4.163 1.00 85.94 118 LEU A C 1
ATOM 939 O O . LEU A 1 118 ? 1.238 -2.473 -5.175 1.00 85.94 118 LEU A O 1
ATOM 943 N N . ALA A 1 119 ? 0.462 -3.667 -3.450 1.00 85.12 119 ALA A N 1
ATOM 944 C CA . ALA A 1 119 ? 1.203 -4.878 -3.792 1.00 85.12 119 ALA A CA 1
ATOM 945 C C . ALA A 1 119 ? 0.885 -5.370 -5.215 1.00 85.12 119 ALA A C 1
ATOM 947 O O . ALA A 1 119 ? 1.796 -5.741 -5.957 1.00 85.12 119 ALA A O 1
ATOM 948 N N . GLU A 1 120 ? -0.378 -5.311 -5.640 1.00 85.81 120 GLU A N 1
ATOM 949 C CA . GLU A 1 120 ? -0.778 -5.722 -6.986 1.00 85.81 120 GLU A CA 1
ATOM 950 C C . GLU A 1 120 ? -0.314 -4.731 -8.068 1.00 85.81 120 GLU A C 1
ATOM 952 O O . GLU A 1 120 ? 0.091 -5.138 -9.159 1.00 85.81 120 GLU A O 1
ATOM 957 N N . LEU A 1 121 ? -0.301 -3.424 -7.784 1.00 85.88 121 LEU A N 1
ATOM 958 C CA . LEU A 1 121 ? 0.324 -2.427 -8.663 1.00 85.88 121 LEU A CA 1
ATOM 959 C C . LEU A 1 121 ? 1.829 -2.676 -8.819 1.00 85.88 121 LEU A C 1
ATOM 961 O O . LEU A 1 121 ? 2.334 -2.647 -9.942 1.00 85.88 121 LEU A O 1
ATOM 965 N N . LEU A 1 122 ? 2.531 -2.976 -7.722 1.00 81.88 122 LEU A N 1
ATOM 966 C CA . LEU A 1 122 ? 3.955 -3.322 -7.746 1.00 81.88 122 LEU A CA 1
ATOM 967 C C . LEU A 1 122 ? 4.207 -4.647 -8.482 1.00 81.88 122 LEU A C 1
ATOM 969 O O . LEU A 1 122 ? 5.228 -4.804 -9.144 1.00 81.88 122 LEU A O 1
ATOM 973 N N . ARG A 1 123 ? 3.283 -5.608 -8.413 1.00 79.44 123 ARG A N 1
ATOM 974 C CA . ARG A 1 123 ? 3.390 -6.860 -9.170 1.00 79.44 123 ARG A CA 1
ATOM 975 C C . ARG A 1 123 ? 3.243 -6.634 -10.673 1.00 79.44 123 ARG A C 1
ATOM 977 O O . ARG A 1 123 ? 3.969 -7.246 -11.448 1.00 79.44 123 ARG A O 1
ATOM 984 N N . ARG A 1 124 ? 2.321 -5.756 -11.078 1.00 79.19 124 ARG A N 1
ATOM 985 C CA . ARG A 1 124 ? 2.049 -5.431 -12.488 1.00 79.19 124 ARG A CA 1
ATOM 986 C C . ARG A 1 124 ? 3.113 -4.547 -13.138 1.00 79.19 124 ARG A C 1
ATOM 988 O O . ARG A 1 124 ? 3.220 -4.553 -14.358 1.00 79.19 124 ARG A O 1
ATOM 995 N N . SER A 1 125 ? 3.886 -3.793 -12.359 1.00 71.31 125 SER A N 1
ATOM 996 C CA . SER A 1 125 ? 4.944 -2.908 -12.870 1.00 71.31 125 SER A CA 1
ATOM 997 C C . SER A 1 125 ? 6.295 -3.603 -13.108 1.00 71.31 125 SER A C 1
ATOM 999 O O . SER A 1 125 ? 7.285 -2.931 -13.403 1.00 71.31 125 SER A O 1
ATOM 1001 N N . ARG A 1 126 ? 6.354 -4.932 -12.974 1.00 58.25 126 ARG A N 1
ATOM 1002 C CA . ARG A 1 126 ? 7.576 -5.744 -12.921 1.00 58.25 126 ARG A CA 1
ATOM 1003 C C . ARG A 1 126 ? 7.768 -6.624 -14.154 1.00 58.25 126 ARG A C 1
ATOM 1005 O O . ARG A 1 126 ? 8.950 -6.824 -14.549 1.00 58.25 126 ARG A O 1
#